Protein AF-A0A2M7K8K3-F1 (afdb_monomer_lite)

Foldseek 3Di:
DADDDCPDDDDDPPDVVVVDDPVVVVVCCVDCVVVCVPPPVVPDPCVVCRVVGD

Secondary structure (DSSP, 8-state):
-------SPPP-TT-GGGG--HHHHHHHHHSHHHHIIIIIGGGS-GGGGGGGG-

pLDDT: mean 89.38, std 6.24, range [67.25, 96.44]

Structure (mmCIF, N/CA/C/O backbone):
data_AF-A0A2M7K8K3-F1
#
_entry.id   AF-A0A2M7K8K3-F1
#
loop_
_atom_site.group_PDB
_atom_site.id
_atom_site.type_symbol
_atom_site.label_atom_id
_atom_site.label_alt_id
_atom_site.label_comp_id
_atom_site.label_asym_id
_atom_site.label_entity_id
_atom_site.label_seq_id
_atom_site.pdbx_PDB_ins_code
_atom_site.Cartn_x
_atom_site.Cartn_y
_atom_site.Cartn_z
_atom_site.occupancy
_atom_site.B_iso_or_equiv
_atom_site.auth_seq_id
_atom_site.auth_comp_id
_atom_site.auth_asym_id
_atom_site.auth_atom_id
_atom_site.pdbx_PDB_model_num
ATOM 1 N N . MET A 1 1 ? -2.729 -10.664 -18.76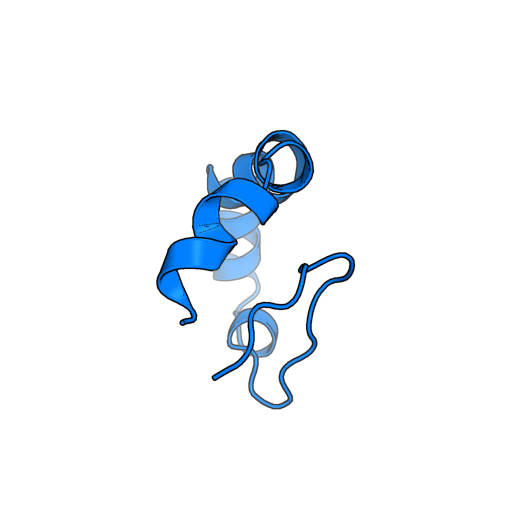3 1.00 67.25 1 MET A N 1
ATOM 2 C CA . MET A 1 1 ? -2.905 -9.533 -17.825 1.00 67.25 1 MET A CA 1
ATOM 3 C C . MET A 1 1 ? -1.985 -8.436 -18.313 1.00 67.25 1 MET A C 1
ATOM 5 O O . MET A 1 1 ? -0.851 -8.771 -18.591 1.00 67.25 1 MET A O 1
ATOM 9 N N . SER A 1 2 ? -2.444 -7.200 -18.502 1.00 81.00 2 SER A N 1
ATOM 10 C CA . SER A 1 2 ? -1.584 -6.109 -18.988 1.00 81.00 2 SER A CA 1
ATOM 11 C C . SER A 1 2 ? -1.065 -5.265 -17.827 1.00 81.00 2 SER A C 1
ATOM 13 O O . SER A 1 2 ? -1.833 -4.953 -16.916 1.00 81.00 2 SER A O 1
ATOM 15 N N . PHE A 1 3 ? 0.207 -4.865 -17.879 1.00 87.94 3 PHE A N 1
ATOM 16 C CA . PHE A 1 3 ? 0.763 -3.874 -16.957 1.00 87.94 3 PHE A CA 1
ATOM 17 C C . PHE A 1 3 ? 0.011 -2.539 -17.059 1.00 87.94 3 PHE A C 1
ATOM 19 O O . PHE A 1 3 ? -0.297 -2.084 -18.161 1.00 87.94 3 PHE A O 1
ATOM 26 N N . GLN A 1 4 ? -0.244 -1.909 -15.914 1.00 87.06 4 GLN A N 1
ATOM 27 C CA . GLN A 1 4 ? -0.811 -0.568 -15.817 1.00 87.06 4 GLN A CA 1
ATOM 28 C C . GLN A 1 4 ? -0.252 0.120 -14.570 1.00 87.06 4 GLN A C 1
ATOM 30 O O . GLN A 1 4 ? -0.204 -0.495 -13.507 1.00 87.06 4 GLN A O 1
ATOM 35 N N . LEU A 1 5 ? 0.150 1.385 -14.708 1.00 87.06 5 LEU A N 1
ATOM 36 C CA . LEU A 1 5 ? 0.643 2.192 -13.589 1.00 87.06 5 LEU A CA 1
ATOM 37 C C . LEU A 1 5 ? -0.482 2.523 -12.606 1.00 87.06 5 LEU A C 1
ATOM 39 O O . LEU A 1 5 ? -1.587 2.897 -13.018 1.00 87.06 5 LEU A O 1
ATOM 43 N N . ASN A 1 6 ? -0.181 2.449 -11.313 1.00 85.00 6 ASN A N 1
ATOM 44 C CA . ASN A 1 6 ? -1.113 2.777 -10.243 1.00 85.00 6 ASN A CA 1
ATOM 45 C C . ASN A 1 6 ? -1.026 4.265 -9.860 1.00 85.00 6 ASN A C 1
ATOM 47 O O . ASN A 1 6 ? -0.627 4.629 -8.756 1.00 85.00 6 ASN A O 1
ATOM 51 N N . ASN A 1 7 ? -1.393 5.141 -10.799 1.00 84.12 7 ASN A N 1
ATOM 52 C CA . ASN A 1 7 ? -1.312 6.598 -10.613 1.00 84.12 7 ASN A CA 1
ATOM 53 C C . ASN A 1 7 ? -2.275 7.132 -9.539 1.00 84.12 7 ASN A C 1
ATOM 55 O O . ASN A 1 7 ? -2.055 8.207 -8.984 1.00 84.12 7 ASN A O 1
ATOM 59 N N . GLU A 1 8 ? -3.352 6.400 -9.270 1.00 84.25 8 GLU A N 1
ATOM 60 C CA . GLU A 1 8 ? -4.394 6.765 -8.317 1.00 84.25 8 GLU A CA 1
ATOM 61 C C . GLU A 1 8 ? -4.793 5.542 -7.497 1.00 84.25 8 GLU A C 1
ATOM 63 O O . GLU A 1 8 ? -4.668 4.407 -7.950 1.00 84.25 8 GLU A O 1
ATOM 68 N N . GLN A 1 9 ? -5.311 5.761 -6.290 1.00 78.44 9 GLN A N 1
ATOM 69 C CA . GLN A 1 9 ? -5.755 4.661 -5.444 1.00 78.44 9 GLN A CA 1
ATOM 70 C C . GLN A 1 9 ? -6.949 3.935 -6.082 1.00 78.44 9 GLN A C 1
ATOM 72 O O . GLN A 1 9 ? -8.031 4.500 -6.236 1.00 78.44 9 GLN A O 1
ATOM 77 N N . GLN A 1 10 ? -6.766 2.655 -6.403 1.00 80.38 10 GLN A N 1
ATOM 78 C CA . GLN A 1 10 ? -7.850 1.799 -6.874 1.00 80.38 10 GLN A CA 1
ATOM 79 C C . GLN A 1 10 ? -8.866 1.563 -5.753 1.00 80.38 10 GLN A C 1
ATOM 81 O O . GLN A 1 10 ? -8.525 1.070 -4.678 1.00 80.38 10 GLN A O 1
ATOM 86 N N . MET A 1 11 ? -10.128 1.907 -6.010 1.00 79.00 11 MET A N 1
ATOM 87 C CA . MET A 1 11 ? -11.224 1.616 -5.091 1.00 79.00 11 MET A CA 1
ATOM 88 C C . MET A 1 11 ? -11.738 0.196 -5.322 1.00 79.00 11 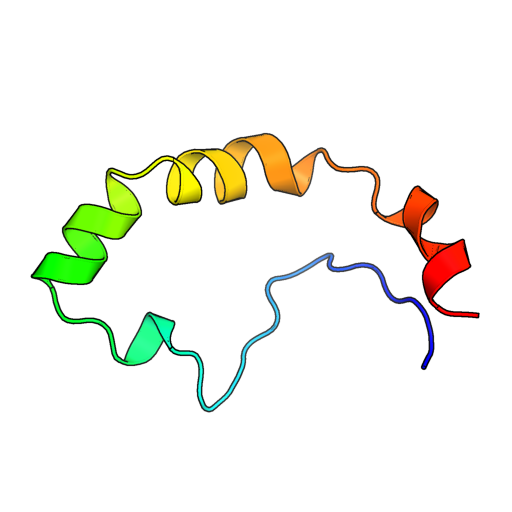MET A C 1
ATOM 90 O O . MET A 1 11 ? -12.119 -0.160 -6.438 1.00 79.00 11 MET A O 1
ATOM 94 N N . ALA A 1 12 ? -11.798 -0.602 -4.257 1.00 84.31 12 ALA A N 1
ATOM 95 C CA . ALA A 1 12 ? -12.452 -1.904 -4.263 1.00 84.31 12 ALA A CA 1
ATOM 96 C C . ALA A 1 12 ? -13.777 -1.827 -3.493 1.00 84.31 12 ALA A C 1
ATOM 98 O O . ALA A 1 12 ? -13.833 -1.303 -2.383 1.00 84.31 12 ALA A O 1
ATOM 99 N N . ILE A 1 13 ? -14.848 -2.388 -4.065 1.00 85.06 13 ILE A N 1
ATOM 100 C CA . ILE A 1 13 ? -16.182 -2.417 -3.430 1.00 85.06 13 ILE A CA 1
ATOM 101 C C . ILE A 1 13 ? -16.131 -3.136 -2.070 1.00 85.06 13 ILE A C 1
ATOM 103 O O . ILE A 1 13 ? -16.858 -2.784 -1.148 1.00 85.06 13 ILE A O 1
ATOM 107 N N . TYR A 1 14 ? -15.254 -4.130 -1.943 1.00 88.19 14 TYR A N 1
ATOM 108 C CA . TYR A 1 14 ? -15.052 -4.940 -0.743 1.00 88.19 14 TYR A CA 1
ATOM 109 C C . TYR A 1 14 ? -13.685 -4.678 -0.090 1.00 88.19 14 TYR A C 1
ATOM 111 O O . TYR A 1 14 ? -13.047 -5.603 0.410 1.00 88.19 14 TYR A O 1
ATOM 119 N N . ASP A 1 15 ? -13.205 -3.431 -0.114 1.00 86.00 15 ASP A N 1
ATOM 120 C CA . ASP A 1 15 ? -11.937 -3.086 0.535 1.00 86.00 15 ASP A CA 1
ATOM 121 C C . ASP A 1 15 ? -12.000 -3.372 2.047 1.00 86.00 15 ASP A C 1
ATOM 123 O O . ASP A 1 15 ? -12.902 -2.919 2.761 1.00 86.00 15 ASP A O 1
ATOM 127 N N . SER A 1 16 ? -11.021 -4.129 2.545 1.00 85.94 16 SER A N 1
ATOM 128 C CA . SER A 1 16 ? -10.916 -4.495 3.958 1.00 85.94 16 SER A CA 1
ATOM 129 C C . SER A 1 16 ? -10.708 -3.274 4.851 1.00 85.94 16 SER A C 1
ATOM 131 O O . SER A 1 16 ? -11.116 -3.300 6.013 1.00 85.94 16 SER A O 1
ATOM 133 N N . LEU A 1 17 ? -10.162 -2.179 4.307 1.00 86.69 17 LEU A N 1
ATOM 134 C CA . LEU A 1 17 ? -10.002 -0.914 5.022 1.00 86.69 17 LEU A CA 1
ATOM 135 C C . LEU A 1 17 ? -11.341 -0.307 5.467 1.00 86.69 17 LEU A C 1
ATOM 137 O O . LEU A 1 17 ? -11.379 0.368 6.497 1.00 86.69 17 LEU A O 1
ATOM 141 N N . PHE A 1 18 ? -12.439 -0.572 4.749 1.00 87.62 18 PHE A N 1
ATOM 142 C CA . PHE A 1 18 ? -13.772 -0.074 5.115 1.00 87.62 18 PHE A CA 1
ATOM 143 C C . PHE A 1 18 ? -14.417 -0.845 6.271 1.00 87.62 18 PHE A C 1
ATOM 145 O O . PHE A 1 18 ? -15.347 -0.338 6.897 1.00 87.62 18 PHE A O 1
ATOM 152 N N . LEU A 1 19 ? -13.931 -2.051 6.569 1.00 90.94 19 LEU A N 1
ATOM 153 C CA . LEU A 1 19 ? -14.485 -2.931 7.603 1.00 90.94 19 LEU A CA 1
ATOM 154 C C . LEU A 1 19 ? -13.723 -2.848 8.934 1.00 90.94 19 LEU A C 1
ATOM 156 O O . LEU A 1 19 ? -14.100 -3.514 9.897 1.00 90.94 19 LEU A O 1
ATOM 160 N N . LEU A 1 20 ? -12.659 -2.043 9.003 1.00 92.88 20 LEU A N 1
ATOM 161 C CA . LEU A 1 20 ? -11.826 -1.932 10.196 1.00 92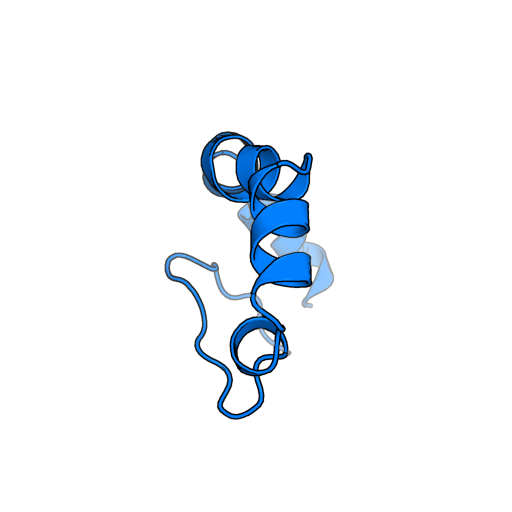.88 20 LEU A CA 1
ATOM 162 C C . LEU A 1 20 ? -12.555 -1.234 11.348 1.00 92.88 20 LEU A C 1
ATOM 164 O O . LEU A 1 20 ? -13.198 -0.192 11.197 1.00 92.88 20 LEU A O 1
ATOM 168 N N . THR A 1 21 ? -12.361 -1.764 12.549 1.00 95.81 21 THR A N 1
ATOM 169 C CA . THR A 1 21 ? -12.788 -1.117 13.789 1.00 95.81 21 THR A CA 1
ATOM 170 C C . THR A 1 21 ? -11.928 0.115 14.089 1.00 95.81 21 THR A C 1
ATOM 172 O O . THR A 1 21 ? -10.773 0.229 13.673 1.00 95.81 21 THR A O 1
ATOM 175 N N . GLY A 1 22 ? -12.436 1.041 14.911 1.00 95.94 22 GLY A N 1
ATOM 176 C CA . GLY A 1 22 ? -11.677 2.242 15.292 1.00 95.94 22 GLY A CA 1
ATOM 177 C C . GLY A 1 22 ? -10.324 1.944 15.961 1.00 95.94 22 GLY A C 1
ATOM 178 O O . GLY A 1 22 ? -9.364 2.701 15.795 1.00 95.94 22 GLY A O 1
ATOM 179 N N . ARG A 1 23 ? -10.213 0.816 16.677 1.00 96.12 23 ARG A N 1
ATOM 180 C CA . ARG A 1 23 ? -8.951 0.358 17.276 1.00 96.12 23 ARG A CA 1
ATOM 181 C C . ARG A 1 23 ? -7.943 -0.068 16.209 1.00 96.12 23 ARG A C 1
ATOM 183 O O . ARG A 1 23 ? -6.775 0.307 16.307 1.00 96.12 23 ARG A O 1
ATOM 190 N N . GLU A 1 24 ? -8.385 -0.820 15.210 1.00 95.62 24 GLU A N 1
ATOM 191 C CA . GLU A 1 24 ? -7.537 -1.286 14.109 1.00 95.62 24 GLU A CA 1
ATOM 192 C C . GLU A 1 24 ? -7.073 -0.120 13.242 1.00 95.62 24 GLU A C 1
ATOM 194 O O . GLU A 1 24 ? -5.884 -0.022 12.954 1.00 95.62 24 GLU A O 1
ATOM 199 N N . ILE A 1 25 ? -7.958 0.835 12.941 1.00 94.94 25 ILE A N 1
ATOM 200 C CA . ILE A 1 25 ? -7.591 2.063 12.220 1.00 94.94 25 ILE A CA 1
ATOM 201 C C . ILE A 1 25 ? -6.505 2.834 12.980 1.00 94.94 25 ILE A C 1
ATOM 203 O O . ILE A 1 25 ? -5.534 3.297 12.378 1.00 94.94 25 ILE A O 1
ATOM 207 N N . LYS A 1 26 ? -6.635 2.972 14.308 1.00 95.81 26 LYS A N 1
ATOM 208 C CA . LYS A 1 26 ? -5.623 3.652 15.131 1.00 95.81 26 LYS A CA 1
ATOM 209 C C . LYS A 1 26 ? -4.277 2.930 15.075 1.00 95.81 26 LYS A C 1
ATOM 211 O O . LYS A 1 26 ? -3.243 3.587 14.982 1.00 95.81 26 LYS A O 1
ATOM 216 N N . HIS A 1 27 ? -4.290 1.600 15.131 1.00 95.62 27 HIS A N 1
ATOM 217 C CA . HIS A 1 27 ? -3.070 0.808 15.033 1.00 95.62 27 HIS A CA 1
ATOM 218 C C . HIS A 1 27 ? -2.434 0.928 13.642 1.00 95.62 27 HIS A C 1
ATOM 220 O O . HIS A 1 27 ? -1.240 1.193 13.548 1.00 95.62 27 HIS A O 1
ATOM 226 N N . LEU A 1 28 ? -3.233 0.840 12.576 1.00 94.56 28 LEU A N 1
ATOM 227 C CA . LEU A 1 28 ? -2.783 0.964 11.191 1.00 94.56 28 LEU A CA 1
ATOM 228 C C . LEU A 1 28 ? -2.140 2.333 10.929 1.00 94.56 28 LEU A C 1
ATOM 230 O O . LEU A 1 28 ? -1.022 2.383 10.421 1.00 94.56 28 LEU A O 1
ATOM 234 N N . LYS A 1 29 ? -2.771 3.428 11.375 1.00 93.75 29 LYS A N 1
ATOM 235 C CA . LYS A 1 29 ? -2.226 4.795 11.251 1.00 93.75 29 LYS A CA 1
ATOM 236 C C . LYS A 1 29 ? -0.935 5.022 12.040 1.00 93.75 29 LYS A C 1
ATOM 238 O O . LYS A 1 29 ? -0.130 5.864 11.662 1.00 93.75 29 LYS A O 1
ATOM 243 N N . GLY A 1 30 ? -0.754 4.312 13.153 1.00 95.25 30 GLY A N 1
ATOM 244 C CA . GLY A 1 30 ? 0.482 4.347 13.939 1.00 95.25 30 GLY A CA 1
ATOM 245 C C . GLY A 1 30 ? 1.553 3.370 13.450 1.00 95.25 30 GLY A C 1
ATOM 246 O O . GLY A 1 30 ? 2.679 3.406 13.939 1.00 95.25 30 GLY A O 1
ATOM 247 N N . SER A 1 31 ? 1.203 2.480 12.522 1.00 95.62 31 SER A N 1
ATOM 248 C CA . SER A 1 31 ? 2.103 1.457 12.009 1.00 95.62 31 SER A CA 1
ATOM 249 C C . SER A 1 31 ? 2.996 1.994 10.893 1.00 95.62 31 SER A C 1
ATOM 251 O O . SER A 1 31 ? 2.790 3.074 10.336 1.00 95.62 31 SER A O 1
ATOM 253 N N . TRP A 1 32 ? 3.976 1.182 10.509 1.00 96.44 32 TRP A N 1
ATOM 254 C CA . TRP A 1 32 ? 4.844 1.476 9.375 1.00 96.44 32 TRP A CA 1
ATOM 255 C C . TRP A 1 32 ? 4.091 1.557 8.034 1.00 96.44 32 TRP A C 1
ATOM 257 O O . TRP A 1 32 ? 4.558 2.238 7.124 1.00 96.44 32 TRP A O 1
ATOM 267 N N . ALA A 1 33 ? 2.907 0.939 7.920 1.00 93.81 33 ALA A N 1
ATOM 268 C CA . ALA A 1 33 ? 2.107 0.948 6.694 1.00 93.81 33 ALA A CA 1
ATOM 269 C C . ALA A 1 33 ? 1.702 2.369 6.259 1.00 93.81 33 ALA A C 1
ATOM 271 O O . ALA A 1 33 ? 1.737 2.681 5.072 1.00 93.81 33 ALA A O 1
ATOM 272 N N . GLU A 1 34 ? 1.392 3.250 7.215 1.00 93.88 34 GLU A N 1
ATOM 273 C CA . GLU A 1 34 ? 1.038 4.650 6.945 1.00 93.88 34 GLU A CA 1
ATOM 274 C C . GLU A 1 34 ? 2.224 5.436 6.362 1.00 93.88 34 GLU A C 1
ATOM 276 O O . GLU A 1 34 ? 2.082 6.245 5.445 1.00 93.88 34 GLU A O 1
ATOM 281 N N . ILE A 1 35 ? 3.425 5.194 6.894 1.00 95.50 35 ILE A N 1
ATOM 282 C CA . ILE A 1 35 ? 4.654 5.838 6.417 1.00 95.50 35 ILE A CA 1
ATOM 283 C C . ILE A 1 35 ? 5.009 5.303 5.034 1.00 95.50 35 ILE A C 1
ATOM 285 O O . ILE A 1 35 ? 5.354 6.083 4.144 1.00 95.50 35 ILE A O 1
ATOM 289 N N . PHE A 1 36 ? 4.904 3.988 4.852 1.00 93.81 36 PHE A N 1
ATOM 290 C CA . PHE A 1 36 ? 5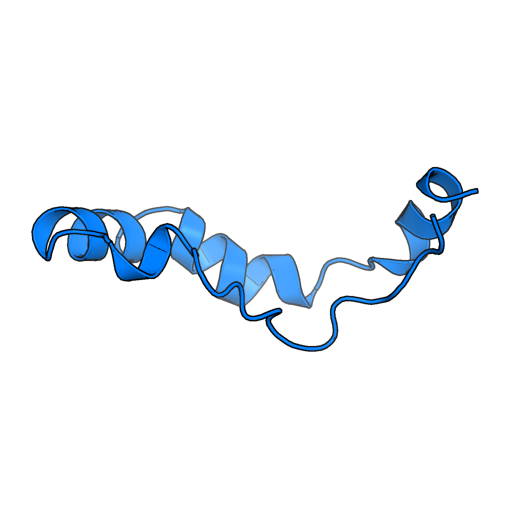.152 3.339 3.578 1.00 93.81 36 PHE A CA 1
ATOM 291 C C . PHE A 1 36 ? 4.241 3.898 2.481 1.00 93.81 36 PHE A C 1
ATOM 293 O O . PHE A 1 36 ? 4.754 4.357 1.461 1.00 93.81 36 PHE A O 1
ATOM 300 N N . SER A 1 37 ? 2.922 3.952 2.704 1.00 91.69 37 SER A N 1
ATOM 301 C CA . SER A 1 37 ? 1.970 4.412 1.682 1.00 91.69 37 SER A CA 1
ATOM 302 C C . SER A 1 37 ? 2.180 5.874 1.285 1.00 91.69 37 SER A C 1
ATOM 304 O O . SER A 1 37 ? 2.057 6.215 0.113 1.00 91.69 37 SER A O 1
ATOM 306 N N . LYS A 1 38 ? 2.536 6.744 2.239 1.00 91.56 38 LYS A N 1
ATOM 307 C CA . LYS A 1 38 ? 2.661 8.189 1.993 1.00 91.56 38 LYS A CA 1
ATOM 308 C C . LYS A 1 38 ? 4.030 8.630 1.500 1.00 91.56 38 LYS A C 1
ATOM 310 O O . LYS A 1 38 ? 4.119 9.618 0.779 1.00 91.56 38 LYS A O 1
ATOM 315 N N . LYS A 1 39 ? 5.102 7.977 1.954 1.00 93.75 39 LYS A N 1
ATOM 316 C CA . LYS A 1 39 ? 6.478 8.458 1.736 1.00 93.75 39 LYS A CA 1
ATOM 317 C C . LYS A 1 39 ? 7.338 7.534 0.899 1.00 93.75 39 LYS A C 1
ATOM 319 O O . LYS A 1 39 ? 8.363 7.991 0.415 1.00 93.75 39 LYS A O 1
ATOM 324 N N . ILE A 1 40 ? 6.985 6.257 0.789 1.00 93.50 40 ILE A N 1
ATOM 325 C CA . ILE A 1 40 ? 7.810 5.272 0.084 1.00 93.50 40 ILE A CA 1
ATOM 326 C C . ILE A 1 40 ? 7.129 4.900 -1.226 1.00 93.50 40 ILE A C 1
ATOM 328 O O . ILE A 1 40 ? 7.719 5.098 -2.281 1.00 93.50 40 ILE A O 1
ATOM 332 N N . PHE A 1 41 ? 5.875 4.447 -1.159 1.00 91.00 41 PHE A N 1
ATOM 333 C CA . PHE A 1 41 ? 5.114 3.971 -2.313 1.00 91.00 41 PHE A CA 1
ATOM 334 C C . PHE A 1 41 ? 5.097 4.953 -3.504 1.00 91.00 41 PHE A C 1
ATOM 336 O O . PHE A 1 41 ? 5.438 4.516 -4.598 1.00 91.00 41 PHE A O 1
ATOM 343 N N . PRO A 1 42 ? 4.859 6.274 -3.332 1.00 90.69 42 PRO A N 1
ATOM 344 C CA . PRO A 1 42 ? 4.809 7.214 -4.460 1.00 90.69 42 PRO A CA 1
ATOM 345 C C . PRO A 1 42 ? 6.147 7.422 -5.184 1.00 90.69 42 PRO A C 1
ATOM 347 O O . PRO A 1 42 ? 6.174 7.992 -6.269 1.00 90.69 42 PRO A O 1
ATOM 350 N N . PHE A 1 43 ? 7.263 7.011 -4.576 1.00 91.94 43 PHE A N 1
ATOM 351 C CA . PHE A 1 43 ? 8.601 7.135 -5.160 1.00 91.94 43 PHE A CA 1
ATOM 352 C C . PHE A 1 43 ? 9.095 5.827 -5.787 1.00 91.94 43 PHE A C 1
ATOM 354 O O . PHE A 1 43 ? 10.217 5.776 -6.296 1.00 91.94 43 PHE A O 1
ATOM 361 N N . ILE A 1 44 ? 8.293 4.760 -5.737 1.00 92.12 44 ILE A N 1
ATOM 362 C CA . ILE A 1 44 ? 8.623 3.497 -6.389 1.00 92.12 44 ILE A CA 1
ATOM 363 C C . ILE A 1 44 ? 8.397 3.657 -7.894 1.00 92.12 44 ILE A C 1
ATOM 365 O O . ILE A 1 44 ? 7.306 3.977 -8.349 1.00 92.12 44 ILE A O 1
ATOM 369 N N . ASP A 1 45 ? 9.443 3.395 -8.675 1.00 92.50 45 ASP A N 1
ATOM 370 C CA . ASP A 1 45 ? 9.371 3.346 -10.135 1.00 92.50 45 ASP A CA 1
ATOM 371 C C . ASP A 1 45 ? 8.707 2.033 -10.587 1.00 92.50 45 ASP A C 1
ATOM 373 O O . ASP A 1 45 ? 9.375 1.025 -10.847 1.00 92.50 45 ASP A O 1
ATOM 377 N N . GLU A 1 46 ? 7.371 2.039 -10.631 1.00 90.38 46 GLU A N 1
ATOM 378 C CA . GLU A 1 46 ? 6.545 0.879 -10.992 1.00 90.38 46 GLU A CA 1
ATOM 379 C C . GLU A 1 46 ? 6.850 0.333 -12.397 1.00 90.38 4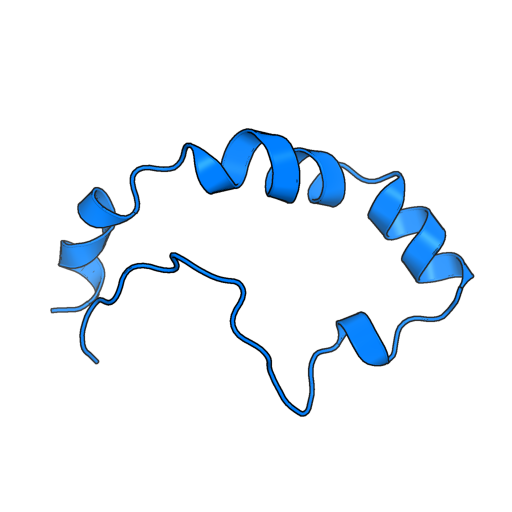6 GLU A C 1
ATOM 381 O O . GLU A 1 46 ? 6.701 -0.867 -12.644 1.00 90.38 46 GLU A O 1
ATOM 386 N N . GLY A 1 47 ? 7.342 1.179 -13.311 1.00 91.12 47 GLY A N 1
ATOM 387 C CA . GLY A 1 47 ? 7.662 0.803 -14.691 1.00 91.12 47 GLY A CA 1
ATOM 388 C C . GLY A 1 47 ? 8.693 -0.325 -14.793 1.00 91.12 47 GLY A C 1
ATOM 389 O O . GLY A 1 47 ? 8.636 -1.137 -15.722 1.00 91.12 47 GLY A O 1
ATOM 390 N N . ARG A 1 48 ? 9.579 -0.450 -13.796 1.00 91.44 48 ARG A N 1
ATOM 391 C CA . ARG A 1 48 ? 10.578 -1.532 -13.716 1.00 91.44 48 ARG A CA 1
ATOM 392 C C . ARG A 1 48 ? 9.959 -2.919 -13.563 1.00 91.44 48 ARG A C 1
ATOM 394 O O . ARG A 1 48 ? 10.598 -3.906 -13.916 1.00 91.44 48 ARG A O 1
ATOM 401 N N . PHE A 1 49 ? 8.731 -3.002 -13.057 1.00 89.75 49 PHE A N 1
ATOM 402 C CA . PHE A 1 49 ? 8.032 -4.266 -12.826 1.00 89.75 49 PHE A CA 1
ATOM 403 C C . PHE A 1 49 ? 7.129 -4.678 -13.992 1.00 89.75 49 PHE A C 1
ATOM 405 O O . PHE A 1 49 ? 6.533 -5.751 -13.939 1.00 89.75 49 PHE A O 1
ATOM 412 N N . SER A 1 50 ? 7.056 -3.881 -15.063 1.00 90.56 50 SER A N 1
ATOM 413 C CA . SER A 1 50 ? 6.249 -4.182 -16.257 1.00 90.56 50 SER A CA 1
ATOM 414 C C . SER A 1 50 ? 6.551 -5.553 -16.872 1.00 90.56 50 SER A C 1
ATOM 416 O O . SER A 1 50 ? 5.633 -6.241 -17.311 1.00 90.56 50 SER A O 1
ATOM 418 N N . VAL A 1 51 ? 7.811 -5.998 -16.808 1.00 90.44 51 VAL A N 1
ATOM 419 C CA . VAL A 1 51 ? 8.271 -7.314 -17.292 1.00 90.44 51 VAL A CA 1
ATOM 420 C C . VAL A 1 51 ? 7.511 -8.478 -16.641 1.00 90.44 51 VAL A C 1
ATOM 422 O O . VAL A 1 51 ? 7.315 -9.517 -17.268 1.00 90.44 51 VAL A O 1
ATOM 425 N N . LEU A 1 52 ? 7.038 -8.313 -15.402 1.00 89.25 52 LEU A N 1
ATOM 426 C CA . LEU A 1 52 ? 6.311 -9.356 -14.669 1.00 89.25 52 LEU A CA 1
ATOM 427 C C . LEU A 1 52 ? 4.893 -9.608 -15.206 1.00 89.25 52 LEU A C 1
ATOM 429 O O . LEU A 1 52 ? 4.284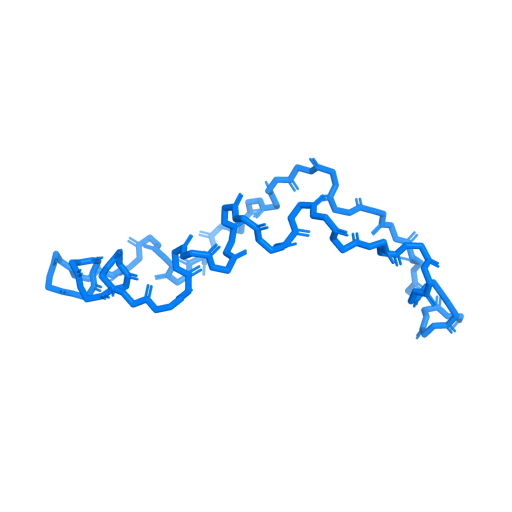 -10.610 -14.843 1.00 89.25 52 LEU A O 1
ATOM 433 N N . TYR A 1 53 ? 4.369 -8.719 -16.051 1.00 83.44 53 TYR A N 1
ATOM 434 C CA . TYR A 1 53 ? 2.995 -8.759 -16.559 1.00 83.44 53 TYR A CA 1
ATOM 435 C C . TYR A 1 53 ? 2.952 -8.996 -18.082 1.00 83.44 53 TYR A C 1
ATOM 437 O O . TYR A 1 53 ? 2.084 -8.453 -18.764 1.00 83.44 53 TYR A O 1
ATOM 445 N N . SER A 1 54 ? 3.914 -9.779 -18.592 1.00 69.69 54 SER A N 1
ATOM 446 C CA . SER A 1 54 ? 4.008 -10.233 -19.992 1.00 69.69 54 SER A CA 1
ATOM 447 C C . SER A 1 54 ? 2.941 -11.270 -20.342 1.00 69.69 54 SER A C 1
ATOM 449 O O . SER A 1 54 ? 2.681 -12.155 -19.494 1.00 69.69 54 SER A O 1
#

Organism: NCBI:txid1805029

Radius of gyration: 14.25 Å; chains: 1; bounding box: 27×19×37 Å

Sequence (54 aa):
MSFQLNNEQQMAIYDSLFLLTGREIKHLKGSWAEIFSKKIFPFIDEGRFSVLYS